Protein AF-A0A1V9U8S8-F1 (afdb_monomer_lite)

Sequence (94 aa):
MQSIFCSLFLRRDILICKLPNQDRWRKWTGPLEDHQILGVIADGGRGILRGCYWAEQTHHAVLDVDQGSKYHSTDELVKLQENFAAVGLTATPY

Secondary structure (DSSP, 8-state):
---HHHHT----SEEEEE-TT--S-EEEES---HHHHHHHHT-TT---EEEE---S--SS-----STT-GGGSHHHHHHHHHHHHHTT------

Radius of gyration: 15.47 Å; chains: 1; bounding box: 37×33×40 Å

Foldseek 3Di:
DQPPQVVQAPAFQKKWKDAPPRPDIDIDGHGDDSCNSVCQVVVVPRRMDMDHDDDPDGPDDDADLDVPGPNVDPVNVVVVQVVCVVVVHHDDDD

Structure (mmCIF, N/CA/C/O backbone):
data_AF-A0A1V9U8S8-F1
#
_entry.id   AF-A0A1V9U8S8-F1
#
loop_
_atom_site.group_PDB
_atom_site.id
_atom_site.type_symbol
_atom_site.label_atom_id
_atom_site.label_alt_id
_atom_site.label_comp_id
_atom_site.label_asym_id
_atom_site.label_entity_id
_atom_site.label_seq_id
_atom_site.pdbx_PDB_ins_code
_atom_site.Cartn_x
_atom_site.Cartn_y
_atom_site.Cartn_z
_atom_site.occupancy
_atom_site.B_iso_or_equiv
_atom_site.auth_seq_id
_atom_site.auth_comp_id
_atom_site.auth_asym_id
_atom_site.auth_atom_id
_atom_site.pdbx_PDB_model_num
ATOM 1 N N . MET A 1 1 ? 2.669 -20.705 -2.944 1.00 46.06 1 MET A N 1
ATOM 2 C CA . MET A 1 1 ? 1.670 -20.086 -2.050 1.00 46.06 1 MET A CA 1
ATOM 3 C C . MET A 1 1 ? 1.683 -18.603 -2.376 1.00 46.06 1 MET A C 1
ATOM 5 O O . MET A 1 1 ? 2.681 -17.953 -2.097 1.00 46.06 1 MET A O 1
ATOM 9 N N . GLN A 1 2 ? 0.698 -18.114 -3.130 1.00 53.97 2 GLN A N 1
ATOM 10 C CA . GLN A 1 2 ? 0.648 -16.705 -3.524 1.00 53.97 2 GLN A CA 1
ATOM 11 C C . GLN A 1 2 ? 0.441 -15.882 -2.246 1.00 53.97 2 GLN A C 1
ATOM 13 O O . GLN A 1 2 ? -0.460 -16.193 -1.471 1.00 53.97 2 GLN A O 1
ATOM 18 N N . SER A 1 3 ? 1.332 -14.926 -1.967 1.00 68.94 3 SER A N 1
ATOM 19 C CA . SER A 1 3 ? 1.239 -14.096 -0.760 1.00 68.94 3 SER A CA 1
ATOM 20 C C . SER A 1 3 ? -0.126 -13.404 -0.730 1.00 68.94 3 SER A C 1
ATOM 22 O O . SER A 1 3 ? -0.534 -12.853 -1.754 1.00 68.94 3 SER A O 1
ATOM 24 N N . ILE A 1 4 ? -0.820 -13.402 0.417 1.00 73.12 4 ILE A N 1
ATOM 25 C CA . ILE A 1 4 ? -2.084 -12.657 0.593 1.00 73.12 4 ILE A CA 1
ATOM 26 C C . ILE A 1 4 ? -1.896 -11.200 0.143 1.00 73.12 4 ILE A C 1
ATOM 28 O O . ILE A 1 4 ? -2.769 -10.642 -0.516 1.00 73.12 4 ILE A O 1
ATOM 32 N N . PHE A 1 5 ? -0.710 -10.631 0.371 1.00 75.25 5 PHE A N 1
ATOM 33 C CA . PHE A 1 5 ? -0.330 -9.310 -0.122 1.00 75.25 5 PHE A CA 1
ATOM 34 C C . PHE A 1 5 ? -0.504 -9.146 -1.640 1.00 75.25 5 PHE A C 1
ATOM 36 O O . PHE A 1 5 ? -1.087 -8.167 -2.093 1.00 75.25 5 PHE A O 1
ATOM 43 N N . CYS A 1 6 ? -0.070 -10.118 -2.450 1.00 78.75 6 CYS A N 1
ATOM 44 C CA . CYS A 1 6 ? -0.221 -10.052 -3.904 1.00 78.75 6 CYS A CA 1
ATOM 45 C C . CYS A 1 6 ? -1.700 -10.035 -4.332 1.00 78.75 6 CYS A C 1
ATOM 47 O O . CYS A 1 6 ? -2.029 -9.453 -5.367 1.00 78.75 6 CYS A O 1
ATOM 49 N N . SER A 1 7 ? -2.603 -10.633 -3.547 1.00 77.50 7 SER A N 1
ATOM 50 C CA . SER A 1 7 ? -4.040 -10.649 -3.860 1.00 77.50 7 SER A CA 1
ATOM 51 C C . SER A 1 7 ? -4.708 -9.270 -3.763 1.00 77.50 7 SER A C 1
ATOM 53 O O . SER A 1 7 ? -5.728 -9.052 -4.410 1.00 77.50 7 SER A O 1
ATOM 55 N N . LEU A 1 8 ? -4.085 -8.313 -3.062 1.00 74.81 8 LEU A N 1
ATOM 56 C CA . LEU A 1 8 ? -4.549 -6.920 -2.973 1.00 74.81 8 LEU A CA 1
ATOM 57 C C . LEU A 1 8 ? -4.435 -6.166 -4.314 1.00 74.81 8 LEU A C 1
ATOM 59 O O . LEU A 1 8 ? -5.056 -5.125 -4.520 1.00 74.81 8 LEU A O 1
ATOM 63 N N . PHE A 1 9 ? -3.644 -6.691 -5.252 1.00 77.62 9 PHE A N 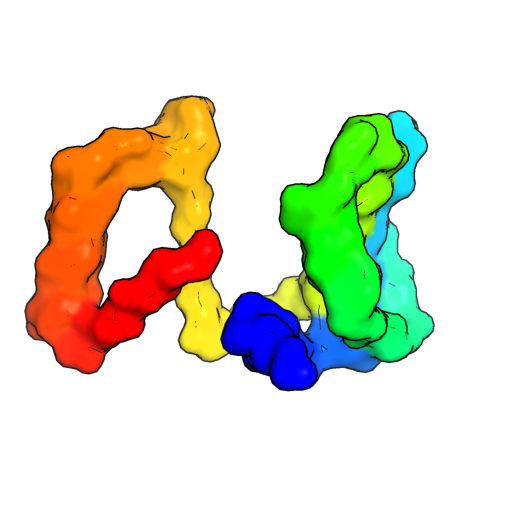1
ATOM 64 C CA . PHE A 1 9 ? -3.358 -6.072 -6.544 1.00 77.62 9 PHE A CA 1
ATOM 65 C C . PHE A 1 9 ? -4.207 -6.734 -7.636 1.00 77.62 9 PHE A C 1
ATOM 67 O O . PHE A 1 9 ? -3.703 -7.526 -8.431 1.00 77.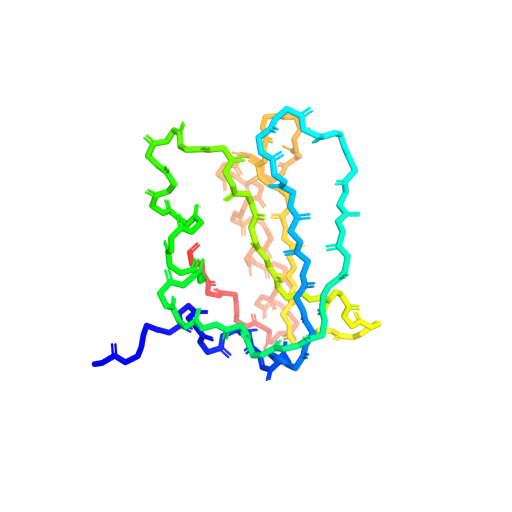62 9 PHE A O 1
ATOM 74 N N . LEU A 1 10 ? -5.511 -6.441 -7.663 1.00 75.31 10 LEU A N 1
ATOM 75 C CA . LEU A 1 10 ? -6.465 -7.065 -8.597 1.00 75.31 10 LEU A CA 1
ATOM 76 C C . LEU A 1 10 ? -6.266 -6.607 -10.048 1.00 75.31 10 LEU A C 1
ATOM 78 O O . LEU A 1 10 ? -6.362 -7.400 -10.985 1.00 75.31 10 LEU A O 1
ATOM 82 N N . ARG A 1 11 ? -5.968 -5.319 -10.243 1.00 79.06 11 ARG A N 1
ATOM 83 C CA . ARG A 1 11 ? -5.782 -4.725 -11.566 1.00 79.06 11 ARG A CA 1
ATOM 84 C C . ARG A 1 11 ? -4.302 -4.689 -11.939 1.00 79.06 11 ARG A C 1
ATOM 86 O O . ARG A 1 11 ? -3.574 -3.810 -11.491 1.00 79.06 11 ARG A O 1
ATOM 93 N N . ARG A 1 12 ? -3.865 -5.628 -12.778 1.00 83.62 12 ARG A N 1
ATOM 94 C CA . ARG A 1 12 ? -2.442 -5.823 -13.122 1.00 83.62 12 ARG A CA 1
ATOM 95 C C . ARG A 1 12 ? -2.098 -5.563 -14.581 1.00 83.62 12 ARG A C 1
ATOM 97 O O . ARG A 1 12 ? -0.962 -5.779 -14.964 1.00 83.62 12 ARG A O 1
ATOM 104 N N . ASP A 1 13 ? -3.054 -5.122 -15.387 1.00 85.81 13 ASP A N 1
ATOM 105 C CA . ASP A 1 13 ? -2.887 -4.799 -16.811 1.00 85.81 13 ASP A CA 1
ATOM 106 C C . ASP A 1 13 ? -2.111 -3.491 -17.048 1.00 85.81 13 ASP A C 1
ATOM 108 O O . ASP A 1 13 ? -1.603 -3.244 -18.145 1.00 85.81 13 ASP A O 1
ATOM 112 N N . ILE A 1 14 ? -2.027 -2.644 -16.019 1.00 84.94 14 ILE A N 1
ATOM 113 C CA . ILE A 1 14 ? -1.339 -1.357 -16.049 1.00 84.94 14 ILE A CA 1
ATOM 114 C C . ILE A 1 14 ? -0.552 -1.182 -14.754 1.00 84.94 14 ILE A C 1
ATOM 116 O O . ILE A 1 14 ? -1.101 -1.295 -13.654 1.00 84.94 14 ILE A O 1
ATOM 120 N N . LEU A 1 15 ? 0.719 -0.815 -14.888 1.00 86.00 15 LEU A N 1
ATOM 121 C CA . LEU A 1 15 ? 1.606 -0.578 -13.759 1.00 86.00 15 LEU A CA 1
ATOM 122 C C . LEU A 1 15 ? 2.189 0.834 -13.778 1.00 86.00 15 LEU A C 1
ATOM 124 O O . LEU A 1 15 ? 2.347 1.458 -14.832 1.00 86.00 15 LEU A O 1
ATOM 128 N N . ILE A 1 16 ? 2.515 1.334 -12.590 1.00 86.19 16 ILE A N 1
ATOM 129 C CA . ILE A 1 16 ? 3.315 2.542 -12.407 1.00 86.19 16 ILE A CA 1
ATOM 130 C C . ILE A 1 16 ? 4.711 2.176 -11.942 1.00 86.19 16 ILE A C 1
ATOM 132 O O . ILE A 1 16 ? 4.898 1.226 -11.183 1.00 86.19 16 ILE A O 1
ATOM 136 N N . CYS A 1 17 ? 5.695 2.947 -12.384 1.00 86.88 17 CYS A N 1
ATOM 137 C CA . CYS A 1 17 ? 7.067 2.788 -11.942 1.00 86.88 17 CYS A CA 1
ATOM 138 C C . CYS A 1 17 ? 7.752 4.137 -11.749 1.00 86.88 17 CYS A C 1
ATOM 140 O O . CYS A 1 17 ? 7.556 5.066 -12.538 1.00 86.88 17 CYS A O 1
ATOM 142 N N . LYS A 1 18 ? 8.582 4.217 -10.712 1.00 86.75 18 LYS A N 1
ATOM 143 C CA . LYS A 1 18 ? 9.557 5.282 -10.496 1.00 86.75 18 LYS A CA 1
ATOM 144 C C . LYS A 1 18 ? 10.938 4.634 -10.495 1.00 86.75 18 LYS A C 1
ATOM 146 O O . LYS A 1 18 ? 11.228 3.779 -9.661 1.00 86.75 18 LYS A O 1
ATOM 151 N N . LEU A 1 19 ? 11.746 4.985 -11.492 1.00 84.94 19 LEU A N 1
ATOM 152 C CA . LEU A 1 19 ? 13.121 4.505 -11.614 1.00 84.94 19 LEU A CA 1
ATOM 153 C C . LEU A 1 19 ? 14.051 5.287 -10.673 1.00 84.94 19 LEU A C 1
ATOM 155 O O . LEU A 1 19 ? 13.698 6.402 -10.270 1.00 84.94 19 LEU A O 1
ATOM 159 N N . PRO A 1 20 ? 15.253 4.759 -10.377 1.00 84.88 20 PRO A N 1
ATOM 160 C CA . PRO A 1 20 ? 16.216 5.446 -9.533 1.00 84.88 20 PRO A CA 1
ATOM 161 C C . PRO A 1 20 ? 16.533 6.823 -10.113 1.00 84.88 20 PRO A C 1
ATOM 163 O O . PRO A 1 20 ? 16.691 6.972 -11.328 1.00 84.88 20 PRO A O 1
ATOM 166 N N . ASN A 1 21 ? 16.617 7.829 -9.243 1.00 84.06 21 ASN A N 1
ATOM 167 C CA . ASN A 1 21 ? 16.920 9.219 -9.603 1.00 84.06 21 ASN A CA 1
ATOM 168 C C . ASN A 1 21 ? 15.907 9.883 -10.556 1.00 84.06 21 ASN A C 1
ATOM 170 O O . ASN A 1 21 ? 16.231 10.879 -11.200 1.00 84.06 21 ASN A O 1
ATOM 174 N N . GLN A 1 22 ? 14.687 9.351 -10.678 1.00 83.56 22 GLN A N 1
ATOM 175 C CA . GLN A 1 22 ? 13.599 10.038 -11.375 1.00 83.56 22 GLN A CA 1
ATOM 176 C C . GLN A 1 22 ? 12.583 10.560 -10.375 1.00 83.56 22 GLN A C 1
ATOM 178 O O . GLN A 1 22 ? 12.129 9.807 -9.526 1.00 83.56 22 GLN A O 1
ATOM 183 N N . ASP A 1 23 ? 12.146 11.809 -10.528 1.00 82.19 23 ASP A N 1
ATOM 184 C CA . ASP A 1 23 ? 11.126 12.391 -9.645 1.00 82.19 23 ASP A CA 1
ATOM 185 C C . ASP A 1 23 ? 9.701 11.983 -10.023 1.00 82.19 23 ASP A C 1
ATOM 187 O O . ASP A 1 23 ? 8.807 11.952 -9.176 1.00 82.19 23 ASP A O 1
ATOM 191 N N . ARG A 1 24 ? 9.482 11.640 -11.296 1.00 85.50 24 ARG A N 1
ATOM 192 C CA . ARG A 1 24 ? 8.152 11.376 -11.850 1.00 85.50 24 ARG A CA 1
ATOM 193 C C . ARG A 1 24 ? 7.850 9.886 -11.936 1.00 85.50 24 ARG A C 1
ATOM 195 O O . ARG A 1 24 ? 8.667 9.099 -12.407 1.00 85.50 24 ARG A O 1
ATOM 202 N N . TRP A 1 25 ? 6.619 9.537 -11.580 1.00 85.94 25 TRP A N 1
ATOM 203 C CA . TRP A 1 25 ? 6.032 8.237 -11.879 1.00 85.94 25 TRP A CA 1
ATOM 204 C C . TRP A 1 25 ? 5.715 8.120 -13.370 1.00 85.94 25 TRP A C 1
ATOM 206 O O . TRP A 1 25 ? 5.230 9.066 -13.995 1.00 85.94 25 TRP A O 1
ATOM 216 N N . ARG A 1 26 ? 5.963 6.942 -13.939 1.00 88.75 26 ARG A N 1
ATOM 217 C CA . ARG A 1 26 ? 5.608 6.597 -15.318 1.00 88.75 26 ARG A CA 1
ATOM 218 C C . ARG A 1 26 ? 4.566 5.495 -15.327 1.00 88.75 26 ARG A C 1
ATOM 220 O O . ARG A 1 26 ? 4.637 4.579 -14.517 1.00 88.75 26 ARG A O 1
ATOM 227 N N . LYS A 1 27 ? 3.632 5.581 -16.272 1.00 88.69 27 LYS A N 1
ATOM 228 C CA . LYS A 1 27 ? 2.628 4.552 -16.553 1.00 88.69 27 LYS A CA 1
ATOM 229 C C . LYS A 1 27 ? 3.146 3.627 -17.652 1.00 88.69 27 LYS A C 1
ATOM 231 O O . LYS A 1 27 ? 3.598 4.109 -18.691 1.00 88.69 27 LYS A O 1
ATOM 236 N N . TRP A 1 28 ? 3.012 2.324 -17.450 1.00 87.06 28 TRP A N 1
ATOM 237 C CA . TRP A 1 28 ? 3.264 1.301 -18.458 1.00 87.06 28 TRP A CA 1
ATOM 238 C C . TRP A 1 28 ? 2.065 0.365 -18.580 1.00 87.06 28 TRP A C 1
ATOM 240 O O . TRP A 1 28 ? 1.379 0.084 -17.601 1.00 87.06 28 TRP A O 1
ATOM 250 N N . THR A 1 29 ? 1.809 -0.090 -19.805 1.00 86.56 29 THR A N 1
ATOM 251 C CA . THR A 1 29 ? 0.781 -1.098 -20.093 1.00 86.56 29 THR A CA 1
ATOM 252 C C . THR A 1 29 ? 1.475 -2.448 -20.198 1.00 86.56 29 THR A C 1
ATOM 254 O O . THR A 1 29 ? 2.450 -2.568 -20.941 1.00 86.56 29 THR A O 1
ATOM 257 N N . GLY A 1 30 ? 1.010 -3.432 -19.437 1.00 84.38 30 GLY A N 1
ATOM 258 C CA . GLY A 1 30 ? 1.637 -4.747 -19.319 1.00 84.38 30 GLY A CA 1
ATOM 259 C C . GLY A 1 30 ? 1.392 -5.375 -17.943 1.00 84.38 30 GLY A C 1
ATOM 260 O O . GLY A 1 30 ? 1.067 -4.649 -17.001 1.00 84.38 30 GLY A O 1
ATOM 261 N N . PRO A 1 31 ? 1.533 -6.708 -17.821 1.00 85.44 31 PRO A N 1
ATOM 262 C CA . PRO A 1 31 ? 1.250 -7.422 -16.582 1.00 85.44 31 PRO A CA 1
ATOM 263 C C . PRO A 1 31 ? 2.220 -7.021 -15.461 1.00 85.44 31 PRO A C 1
ATOM 265 O O . PRO A 1 31 ? 3.435 -7.080 -15.639 1.00 85.44 31 PRO A O 1
ATOM 268 N N . LEU A 1 32 ? 1.689 -6.656 -14.292 1.00 84.88 32 LEU A N 1
ATOM 269 C CA . LEU A 1 32 ? 2.463 -6.536 -13.055 1.00 84.88 32 LEU A CA 1
ATOM 270 C C . LEU A 1 32 ? 2.616 -7.919 -12.403 1.00 84.88 32 LEU A C 1
ATOM 272 O O . LEU A 1 32 ? 1.636 -8.524 -11.955 1.00 84.88 32 LEU A O 1
ATOM 276 N N . GLU A 1 33 ? 3.845 -8.423 -12.344 1.00 86.88 33 GLU A N 1
ATOM 277 C CA . GLU A 1 33 ? 4.127 -9.766 -11.829 1.00 86.88 33 GLU A CA 1
ATOM 278 C C . GLU A 1 33 ? 4.298 -9.797 -10.302 1.00 86.88 33 GLU A C 1
ATOM 280 O O . GLU A 1 33 ? 4.778 -8.841 -9.692 1.00 86.88 33 GLU A O 1
ATOM 285 N N . ASP A 1 34 ? 3.980 -10.934 -9.670 1.00 85.06 34 ASP A N 1
ATOM 286 C CA . ASP A 1 34 ? 4.104 -11.107 -8.211 1.00 85.06 34 ASP A CA 1
ATOM 287 C C . ASP A 1 34 ? 5.519 -10.803 -7.706 1.00 85.06 34 ASP A C 1
ATOM 289 O O . ASP A 1 34 ? 5.686 -10.136 -6.689 1.00 85.06 34 ASP A O 1
ATOM 293 N N . HIS A 1 35 ? 6.553 -11.239 -8.430 1.00 82.56 35 HIS A N 1
ATOM 294 C CA . HIS A 1 35 ? 7.939 -10.987 -8.039 1.00 82.56 35 HIS A CA 1
ATOM 295 C C . HIS A 1 35 ? 8.289 -9.485 -8.065 1.00 82.56 35 HIS A C 1
ATOM 297 O O . HIS A 1 35 ? 9.145 -9.037 -7.304 1.00 82.56 35 HIS A O 1
ATOM 303 N N . GLN A 1 36 ? 7.618 -8.696 -8.912 1.00 81.44 36 GLN A N 1
ATOM 304 C CA . GLN A 1 36 ? 7.790 -7.244 -8.990 1.00 81.44 36 GLN A CA 1
ATOM 305 C C . GLN A 1 36 ? 7.068 -6.536 -7.844 1.00 81.44 36 GLN A C 1
ATOM 307 O O . GLN A 1 36 ? 7.606 -5.567 -7.317 1.00 81.44 36 GLN A O 1
ATOM 312 N N . ILE A 1 37 ? 5.893 -7.032 -7.440 1.00 80.06 37 ILE A N 1
ATOM 313 C CA . ILE A 1 37 ? 5.144 -6.558 -6.264 1.00 80.06 37 ILE A CA 1
ATOM 314 C C . ILE A 1 37 ? 5.950 -6.828 -4.989 1.00 80.06 37 ILE A C 1
ATOM 316 O O . ILE A 1 37 ? 6.202 -5.923 -4.197 1.00 80.06 37 ILE A O 1
ATOM 320 N N . LEU A 1 38 ? 6.419 -8.065 -4.818 1.00 77.69 38 LEU A N 1
ATOM 321 C CA . LEU A 1 38 ? 7.209 -8.469 -3.653 1.00 77.69 38 LEU A CA 1
ATOM 322 C C . LEU A 1 38 ? 8.581 -7.782 -3.620 1.00 77.69 38 LEU A C 1
ATOM 324 O O . LEU A 1 38 ? 9.093 -7.470 -2.548 1.00 77.69 38 LEU A O 1
ATOM 328 N N . GLY A 1 39 ? 9.158 -7.498 -4.790 1.00 73.06 39 GLY A N 1
ATOM 329 C CA . GLY A 1 39 ? 10.419 -6.772 -4.916 1.00 73.06 39 GLY A CA 1
ATOM 330 C C . GLY A 1 39 ? 10.379 -5.344 -4.368 1.00 73.06 39 GLY A C 1
ATOM 331 O O . GLY A 1 39 ? 11.428 -4.840 -3.994 1.00 73.06 39 GLY A O 1
ATOM 332 N N . VAL A 1 40 ? 9.204 -4.711 -4.275 1.00 67.44 40 VAL A N 1
ATOM 333 C CA . VAL A 1 40 ? 9.046 -3.368 -3.679 1.00 67.44 40 VAL A CA 1
ATOM 334 C C . VAL A 1 40 ? 9.137 -3.424 -2.157 1.00 67.44 40 VAL A C 1
ATOM 336 O O . VAL A 1 40 ? 9.762 -2.561 -1.551 1.00 67.44 40 VAL A O 1
ATOM 339 N N . ILE A 1 41 ? 8.582 -4.470 -1.540 1.00 64.69 41 ILE A N 1
ATOM 340 C CA . ILE A 1 41 ? 8.724 -4.713 -0.095 1.00 64.69 41 ILE A CA 1
ATOM 341 C C . ILE A 1 41 ? 10.183 -5.055 0.242 1.00 64.69 41 ILE A C 1
ATOM 343 O O . ILE A 1 41 ? 10.705 -4.670 1.284 1.00 64.69 41 ILE A O 1
ATOM 347 N N . ALA A 1 42 ? 10.853 -5.772 -0.661 1.00 57.78 42 ALA A N 1
ATOM 348 C CA . ALA A 1 42 ? 12.216 -6.252 -0.488 1.00 57.78 42 ALA A CA 1
ATOM 349 C C . ALA A 1 42 ? 13.284 -5.358 -1.150 1.00 57.78 42 ALA A C 1
ATOM 351 O O . ALA A 1 42 ? 14.390 -5.854 -1.375 1.00 57.78 42 ALA A O 1
ATOM 352 N N . ASP A 1 43 ? 12.983 -4.091 -1.494 1.00 59.28 43 ASP A N 1
ATOM 353 C CA . ASP A 1 43 ? 13.768 -3.270 -2.448 1.00 59.28 43 ASP A CA 1
ATOM 354 C C . ASP A 1 43 ? 15.274 -3.200 -2.144 1.00 59.28 43 ASP A C 1
ATOM 356 O O . ASP A 1 43 ? 16.071 -2.994 -3.058 1.00 59.28 43 ASP A O 1
ATOM 360 N N . GLY A 1 44 ? 15.711 -3.439 -0.903 1.00 56.53 44 GLY A N 1
ATOM 361 C CA . GLY A 1 44 ? 17.125 -3.687 -0.593 1.00 56.53 44 GLY A CA 1
ATOM 362 C C . GLY A 1 44 ? 18.072 -2.567 -1.048 1.00 56.53 44 GLY A C 1
ATOM 363 O O . GLY A 1 44 ? 19.265 -2.813 -1.202 1.00 56.53 44 GLY A O 1
ATOM 364 N N . GLY A 1 45 ? 17.544 -1.363 -1.309 1.00 61.22 45 GLY A N 1
ATOM 365 C CA . GLY A 1 45 ? 18.285 -0.196 -1.785 1.00 61.22 45 GLY A CA 1
ATOM 366 C C . GLY A 1 45 ? 18.421 -0.040 -3.306 1.00 61.22 45 GLY A C 1
ATOM 367 O O . GLY A 1 45 ? 19.249 0.760 -3.738 1.00 61.22 45 GLY A O 1
ATOM 368 N N . ARG A 1 46 ? 17.659 -0.761 -4.145 1.00 70.06 46 ARG A N 1
ATOM 369 C CA . ARG A 1 46 ? 17.739 -0.587 -5.613 1.00 70.06 46 ARG A CA 1
ATOM 370 C C . ARG A 1 46 ? 17.030 0.668 -6.117 1.00 70.06 46 ARG A C 1
ATOM 372 O O . ARG A 1 46 ? 17.333 1.103 -7.229 1.00 70.06 46 ARG A O 1
ATOM 379 N N . GLY A 1 47 ? 16.124 1.255 -5.332 1.00 72.88 47 GLY A N 1
ATOM 380 C CA . GLY A 1 47 ? 15.465 2.521 -5.653 1.00 72.88 47 GLY A CA 1
ATOM 381 C C . GLY A 1 47 ? 14.470 2.410 -6.807 1.00 72.88 47 GLY A C 1
ATOM 382 O O . GLY A 1 47 ? 14.176 3.414 -7.460 1.00 72.88 47 GLY A O 1
ATOM 383 N N . ILE A 1 48 ? 13.981 1.197 -7.096 1.00 79.06 48 ILE A N 1
ATOM 384 C CA . ILE A 1 48 ? 12.964 0.979 -8.126 1.00 79.06 48 ILE A CA 1
ATOM 385 C C . ILE A 1 48 ? 11.620 0.772 -7.443 1.00 79.06 48 ILE A C 1
ATOM 387 O O . ILE A 1 48 ? 11.335 -0.303 -6.919 1.00 79.06 48 ILE A O 1
ATOM 391 N N . LEU A 1 49 ? 10.747 1.770 -7.539 1.00 78.81 49 LEU A N 1
ATOM 392 C CA . LEU A 1 49 ? 9.383 1.650 -7.039 1.00 78.81 49 LEU A CA 1
ATOM 393 C C . LEU A 1 49 ? 8.471 1.175 -8.167 1.00 78.81 49 LEU A C 1
ATOM 395 O O . LEU A 1 49 ? 8.526 1.694 -9.287 1.00 78.81 49 LEU A O 1
ATOM 399 N N . ARG A 1 50 ? 7.624 0.187 -7.880 1.00 80.19 50 ARG A N 1
ATOM 400 C CA . ARG A 1 50 ? 6.591 -0.326 -8.788 1.00 80.19 50 ARG A CA 1
ATOM 401 C C . ARG A 1 50 ? 5.268 -0.440 -8.041 1.00 80.19 50 ARG A C 1
ATOM 403 O O . ARG A 1 50 ? 5.250 -0.606 -6.830 1.00 80.19 50 ARG A O 1
ATOM 410 N N . GLY A 1 51 ? 4.160 -0.361 -8.760 1.00 76.50 51 GLY A N 1
ATOM 411 C CA . GLY A 1 51 ? 2.841 -0.553 -8.169 1.00 76.50 51 GLY A CA 1
ATOM 412 C C . GLY A 1 51 ? 1.761 -0.687 -9.226 1.00 76.50 51 GLY A C 1
ATOM 413 O O . GLY A 1 51 ? 2.005 -0.465 -10.416 1.00 76.50 51 GLY A O 1
ATOM 414 N N . CYS A 1 52 ? 0.556 -1.037 -8.789 1.00 78.25 52 CYS A N 1
ATOM 415 C CA . CYS A 1 52 ? -0.616 -0.943 -9.647 1.00 78.25 52 CYS A CA 1
ATOM 416 C C . CYS A 1 52 ? -0.888 0.514 -10.014 1.00 78.25 52 CYS A C 1
ATOM 418 O O . CYS A 1 52 ? -0.689 1.428 -9.212 1.00 78.25 52 CYS A O 1
ATOM 420 N N . TYR A 1 53 ? -1.368 0.732 -11.235 1.00 76.94 53 TYR A N 1
ATOM 421 C CA . TYR A 1 53 ? -1.927 2.025 -11.594 1.00 76.94 53 TYR A CA 1
ATOM 422 C C . TYR A 1 53 ? -3.195 2.281 -10.777 1.00 76.94 53 TYR A C 1
ATOM 424 O O . TYR A 1 53 ? -4.057 1.406 -10.684 1.00 76.94 53 TYR A O 1
ATOM 432 N N . TRP A 1 54 ? -3.296 3.478 -10.194 1.00 66.81 54 TRP A N 1
ATOM 433 C CA . TRP A 1 54 ? -4.452 3.889 -9.406 1.00 66.81 54 TRP A CA 1
ATOM 434 C C . TRP A 1 54 ? -5.715 3.779 -10.259 1.00 66.81 54 TRP A C 1
ATOM 436 O O . TRP A 1 54 ? -5.869 4.468 -11.269 1.00 66.81 54 TRP A O 1
ATOM 446 N N . ALA A 1 55 ? -6.605 2.875 -9.866 1.00 61.66 55 ALA A N 1
ATOM 447 C CA . ALA A 1 55 ? -7.985 2.926 -10.303 1.00 61.66 55 ALA A CA 1
ATOM 448 C C . ALA A 1 55 ? -8.706 4.011 -9.492 1.00 61.66 55 ALA A C 1
ATOM 450 O O . ALA A 1 55 ? -8.321 4.308 -8.363 1.00 61.66 55 ALA A O 1
ATOM 451 N N . GLU A 1 56 ? -9.769 4.585 -10.053 1.00 62.94 56 GLU A N 1
ATOM 452 C CA . GLU A 1 56 ? -10.619 5.553 -9.340 1.00 62.94 56 GLU A CA 1
ATOM 453 C C . GLU A 1 56 ? -11.276 4.941 -8.090 1.00 62.94 56 GLU A C 1
ATOM 455 O O . GLU A 1 56 ? -11.740 5.661 -7.211 1.00 62.94 56 GLU A O 1
ATOM 460 N N . GLN A 1 57 ? -11.301 3.608 -8.002 1.00 58.69 57 GLN A N 1
ATOM 461 C CA . GLN A 1 57 ? -11.865 2.840 -6.902 1.00 58.69 57 GLN A CA 1
ATOM 462 C C . GLN A 1 57 ? -10.907 1.713 -6.506 1.00 58.69 57 GLN A C 1
ATOM 464 O O . GLN A 1 57 ? -10.303 1.059 -7.356 1.00 58.69 57 GLN A O 1
ATOM 469 N N . THR A 1 58 ? -10.792 1.470 -5.204 1.00 62.03 58 THR A N 1
ATOM 470 C CA . THR A 1 58 ? -10.037 0.356 -4.622 1.00 62.03 58 THR A CA 1
ATOM 471 C C . THR A 1 58 ? -10.925 -0.358 -3.609 1.00 62.03 58 THR A C 1
ATOM 473 O O . THR A 1 58 ? -11.699 0.279 -2.898 1.00 62.03 58 THR A O 1
ATOM 476 N N . HIS A 1 59 ? -10.811 -1.684 -3.533 1.00 63.88 59 HIS A N 1
ATOM 477 C CA . HIS A 1 59 ? -11.469 -2.484 -2.493 1.00 63.88 59 HIS A CA 1
ATOM 478 C C . HIS A 1 59 ? -10.776 -2.359 -1.125 1.00 63.88 59 HIS A C 1
ATOM 480 O O . HIS A 1 59 ? -11.263 -2.899 -0.135 1.00 63.88 59 HIS A O 1
ATOM 486 N N . HIS A 1 60 ? -9.642 -1.657 -1.069 1.00 67.50 60 HIS A N 1
ATOM 487 C CA . HIS A 1 60 ? -8.799 -1.511 0.112 1.00 67.50 60 HIS A CA 1
ATOM 488 C C . HIS A 1 60 ? -8.605 -0.036 0.462 1.00 67.50 60 HIS A C 1
ATOM 490 O O . HIS A 1 60 ? -8.350 0.782 -0.421 1.00 67.50 60 HIS A O 1
ATOM 496 N N . ALA A 1 61 ? -8.661 0.290 1.753 1.00 66.44 61 ALA A N 1
ATOM 497 C CA . ALA A 1 61 ? -8.215 1.584 2.255 1.00 66.44 61 ALA A CA 1
ATOM 498 C C . ALA A 1 61 ? -6.686 1.574 2.418 1.00 66.44 61 ALA A C 1
ATOM 500 O O . ALA A 1 61 ? -6.131 0.626 2.971 1.00 66.44 61 ALA A O 1
ATOM 501 N N . VAL A 1 62 ? -6.016 2.628 1.949 1.00 69.69 62 VAL A N 1
ATOM 502 C CA . VAL A 1 62 ? -4.575 2.840 2.150 1.00 69.69 62 VAL A CA 1
ATOM 503 C C . VAL A 1 62 ? -4.398 3.955 3.171 1.00 69.69 62 VAL A C 1
ATOM 505 O O . VAL A 1 62 ? -5.011 5.015 3.043 1.00 69.69 62 VAL A O 1
ATOM 508 N N . LEU A 1 63 ? -3.580 3.703 4.188 1.00 70.31 63 LEU A N 1
ATOM 509 C CA . LEU A 1 63 ? -3.314 4.631 5.280 1.00 70.31 63 LEU A CA 1
ATOM 510 C C . LEU A 1 63 ? -1.831 4.977 5.277 1.00 70.31 63 LEU A C 1
ATOM 512 O O . LEU A 1 63 ? -0.987 4.087 5.257 1.00 70.31 63 LEU A O 1
ATOM 516 N N . ASP A 1 64 ? -1.536 6.270 5.304 1.00 71.19 64 ASP A N 1
ATOM 517 C CA . ASP A 1 64 ? -0.180 6.763 5.503 1.00 71.19 64 ASP A CA 1
ATOM 518 C C . ASP A 1 64 ? 0.195 6.621 6.986 1.00 71.19 64 ASP A C 1
ATOM 520 O O . ASP A 1 64 ? -0.535 7.103 7.858 1.00 71.19 64 ASP A O 1
ATOM 524 N N . VAL A 1 65 ? 1.309 5.947 7.270 1.00 75.06 65 VAL A N 1
ATOM 525 C CA . VAL A 1 65 ? 1.861 5.736 8.620 1.00 75.06 65 VAL A CA 1
ATOM 526 C C . VAL A 1 65 ? 3.286 6.284 8.748 1.00 75.06 65 VAL A C 1
ATOM 528 O O . VAL A 1 65 ? 3.984 5.963 9.712 1.00 75.06 65 VAL A O 1
ATOM 531 N N . ASP A 1 66 ? 3.728 7.115 7.803 1.00 76.38 66 ASP A N 1
ATOM 532 C CA . ASP A 1 66 ? 5.060 7.717 7.821 1.00 76.38 66 ASP A CA 1
ATOM 533 C C . ASP A 1 66 ? 5.221 8.732 8.968 1.00 76.38 66 ASP A C 1
ATOM 535 O O . ASP A 1 66 ? 4.251 9.205 9.573 1.00 76.38 66 ASP A O 1
ATOM 539 N N . GLN A 1 67 ? 6.473 9.090 9.285 1.00 66.44 67 GLN A N 1
ATOM 540 C CA . GLN A 1 67 ? 6.773 10.128 10.276 1.00 66.44 67 GLN A CA 1
ATOM 541 C C . GLN A 1 67 ? 6.085 11.447 9.896 1.00 66.44 67 GLN A C 1
ATOM 543 O O . GLN A 1 67 ? 6.399 12.059 8.878 1.00 66.44 67 GLN A O 1
ATOM 548 N N . GLY A 1 68 ? 5.155 11.890 10.746 1.00 75.75 68 GLY A N 1
ATOM 549 C CA . GLY A 1 68 ? 4.313 13.068 10.513 1.00 75.75 68 GLY A CA 1
ATOM 550 C C . GLY A 1 68 ? 2.843 12.734 10.246 1.00 75.75 68 GLY A C 1
ATOM 551 O O . GLY A 1 68 ? 1.990 13.608 10.405 1.00 75.75 68 GLY A O 1
ATOM 552 N N . SER A 1 69 ? 2.516 11.477 9.931 1.00 79.06 69 SER A N 1
ATOM 553 C CA . SER A 1 69 ? 1.132 11.009 9.919 1.00 79.06 69 SER A CA 1
ATOM 554 C C . SER A 1 69 ? 0.593 10.875 11.343 1.00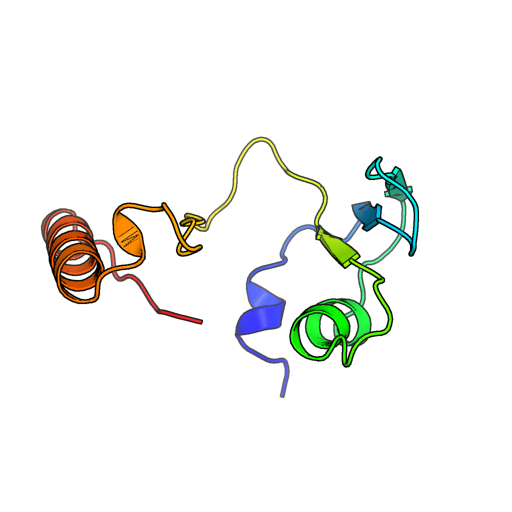 79.06 69 SER A C 1
ATOM 556 O O . SER A 1 69 ? 1.263 10.359 12.240 1.00 79.06 69 SER A O 1
ATOM 558 N N . LYS A 1 70 ? -0.672 11.260 11.554 1.00 77.06 70 LYS A N 1
ATOM 559 C CA . LYS A 1 70 ? -1.365 11.009 12.828 1.00 77.06 70 LYS A CA 1
ATOM 560 C C . LYS A 1 70 ? -1.481 9.511 13.134 1.00 77.06 70 LYS A C 1
ATOM 562 O O . LYS A 1 70 ? -1.520 9.139 14.295 1.00 77.06 70 LYS A O 1
ATOM 567 N N . TYR A 1 71 ? -1.470 8.655 12.110 1.00 76.50 71 TYR A N 1
ATOM 568 C CA . TYR A 1 71 ? -1.547 7.199 12.260 1.00 76.50 71 TYR A CA 1
ATOM 569 C C . TYR A 1 71 ? -0.181 6.533 12.484 1.00 76.50 71 TYR A C 1
ATOM 571 O O . TYR A 1 71 ? -0.106 5.313 12.546 1.00 76.50 71 TYR A O 1
ATOM 579 N N . HIS A 1 72 ? 0.898 7.310 12.631 1.00 79.06 72 HIS A N 1
ATOM 580 C CA . HIS A 1 72 ? 2.210 6.780 13.013 1.00 79.06 72 HIS A CA 1
ATOM 581 C C . HIS A 1 72 ? 2.236 6.267 14.469 1.00 79.06 72 HIS A C 1
ATOM 583 O O . HIS A 1 72 ? 3.079 5.452 14.833 1.00 79.06 72 HIS A O 1
ATOM 589 N N . SER A 1 73 ? 1.317 6.747 15.318 1.00 83.19 73 SER A N 1
ATOM 590 C CA . SER A 1 73 ? 1.204 6.335 16.720 1.00 83.19 73 SER A CA 1
ATOM 591 C C . SER A 1 73 ? 0.383 5.055 16.876 1.00 83.19 73 SER A C 1
ATOM 593 O O . SER A 1 73 ? -0.711 4.943 16.320 1.00 83.19 73 SER A O 1
ATOM 595 N N . THR A 1 74 ? 0.855 4.143 17.729 1.00 82.88 74 THR A N 1
ATOM 596 C CA . THR A 1 74 ? 0.112 2.945 18.145 1.00 82.88 74 THR A CA 1
ATOM 597 C C . THR A 1 74 ? -1.285 3.286 18.664 1.00 82.88 74 THR A C 1
ATOM 599 O O . THR A 1 74 ? -2.248 2.619 18.294 1.00 82.88 74 THR A O 1
ATOM 602 N N . ASP A 1 75 ? -1.424 4.352 19.455 1.00 86.12 75 ASP A N 1
ATOM 603 C CA . ASP A 1 75 ? -2.717 4.754 20.027 1.00 86.12 75 ASP A CA 1
ATOM 604 C C . ASP A 1 75 ? -3.718 5.163 18.939 1.00 86.12 75 ASP A C 1
ATOM 606 O O . ASP A 1 75 ? -4.907 4.853 19.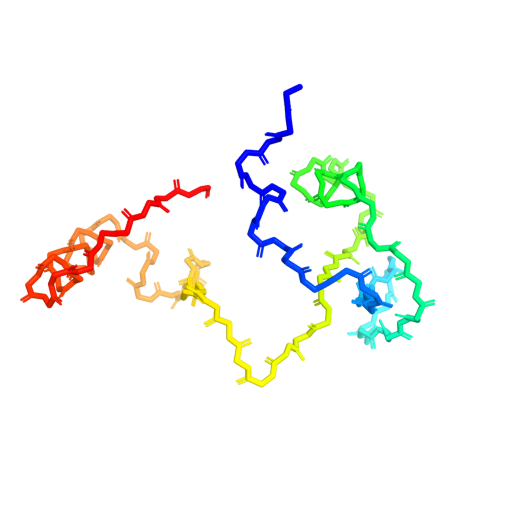012 1.00 86.12 75 ASP A O 1
ATOM 610 N N . GLU A 1 76 ? -3.243 5.847 17.899 1.00 85.62 76 GLU A N 1
ATOM 611 C CA . GLU A 1 76 ? -4.085 6.284 16.783 1.00 85.62 76 GLU A CA 1
ATOM 612 C C . GLU A 1 76 ? -4.434 5.122 15.845 1.00 85.62 76 GLU A C 1
ATOM 614 O O . GLU A 1 76 ? -5.536 5.092 15.291 1.00 85.62 76 GLU A O 1
ATOM 619 N N . LEU A 1 77 ? -3.552 4.126 15.715 1.00 82.25 77 LEU A N 1
ATOM 620 C CA . LEU A 1 77 ? -3.862 2.878 15.014 1.00 82.25 77 LEU A CA 1
ATOM 621 C C . LEU A 1 77 ? -4.944 2.071 15.741 1.00 82.25 77 LEU A C 1
ATOM 623 O O . LEU A 1 77 ? -5.860 1.573 15.086 1.00 82.25 77 LEU A O 1
ATOM 627 N N . VAL A 1 78 ? -4.889 1.987 17.074 1.00 86.12 78 VAL A N 1
ATOM 628 C CA . VAL A 1 78 ? -5.924 1.313 17.879 1.00 86.12 78 VAL A CA 1
ATOM 629 C C . VAL A 1 78 ? -7.278 1.998 17.696 1.00 86.12 78 VAL A C 1
ATOM 631 O O . VAL A 1 78 ? -8.249 1.339 17.325 1.00 86.12 78 VAL A O 1
ATOM 634 N N . LYS A 1 79 ? -7.341 3.329 17.835 1.00 87.75 79 LYS A N 1
ATOM 635 C CA . LYS A 1 79 ? -8.584 4.091 17.599 1.00 87.75 79 LYS A CA 1
ATOM 636 C C . LYS A 1 79 ? -9.139 3.868 16.196 1.00 87.75 79 LYS A C 1
ATOM 638 O O . LYS A 1 79 ? -10.349 3.798 15.992 1.00 87.75 79 LYS A O 1
ATOM 643 N N . LEU A 1 80 ? -8.264 3.781 15.198 1.00 83.88 80 LEU A N 1
ATOM 644 C CA . LEU A 1 80 ? -8.680 3.534 13.825 1.00 83.88 80 LEU A CA 1
ATOM 645 C C . LEU A 1 80 ? -9.281 2.132 13.650 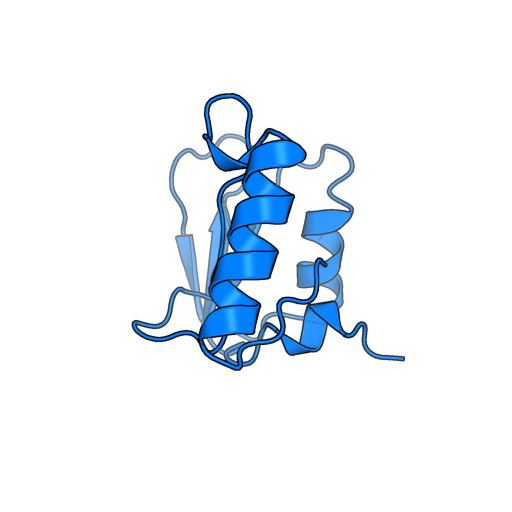1.00 83.88 80 LEU A C 1
ATOM 647 O O . LEU A 1 80 ? -10.312 1.996 12.991 1.00 83.88 80 LEU A O 1
ATOM 651 N N . GLN A 1 81 ? -8.680 1.111 14.263 1.00 84.38 81 GLN A N 1
ATOM 652 C CA . GLN A 1 81 ? -9.230 -0.247 14.274 1.00 84.38 81 GLN A CA 1
ATOM 653 C C . GLN A 1 81 ? -10.604 -0.297 14.955 1.00 84.38 81 GLN A C 1
ATOM 655 O O . GLN A 1 81 ? -11.524 -0.910 14.414 1.00 84.38 81 GLN A O 1
ATOM 660 N N . GLU A 1 82 ? -10.770 0.391 16.086 1.00 88.12 82 GLU A N 1
ATOM 661 C CA . GLU A 1 82 ? -12.057 0.508 16.785 1.00 88.12 82 GLU A CA 1
ATOM 662 C C . GLU A 1 82 ? -13.122 1.185 15.911 1.00 88.12 82 GLU A C 1
ATOM 664 O O . GLU A 1 82 ? -14.243 0.686 15.801 1.00 88.12 82 GLU A O 1
ATOM 669 N N . ASN A 1 83 ? -12.765 2.274 15.223 1.00 87.88 83 ASN A N 1
ATOM 670 C CA . ASN A 1 83 ? -13.671 2.973 14.309 1.00 87.88 83 ASN A CA 1
ATOM 671 C C . ASN A 1 83 ? -14.118 2.086 13.140 1.00 87.88 83 ASN A C 1
ATOM 673 O O . ASN A 1 83 ? -15.288 2.124 12.759 1.00 87.88 83 ASN A O 1
ATOM 677 N N . PHE A 1 84 ? -13.216 1.274 12.578 1.00 85.62 84 PHE A N 1
ATOM 678 C CA . PHE A 1 84 ? -13.586 0.309 11.542 1.00 85.62 84 PHE A CA 1
ATOM 679 C C . PHE A 1 84 ? -14.509 -0.783 12.088 1.00 85.62 84 PHE A C 1
ATOM 681 O O . PHE A 1 84 ? -15.544 -1.065 11.480 1.00 85.62 84 PHE A O 1
ATOM 688 N N . ALA A 1 85 ? -14.196 -1.338 13.260 1.00 86.44 85 ALA A N 1
ATOM 689 C CA . ALA A 1 85 ? -15.030 -2.353 13.894 1.00 86.44 85 ALA A CA 1
ATOM 690 C C . ALA A 1 85 ? -16.447 -1.831 14.193 1.00 86.44 85 ALA A C 1
ATOM 692 O O . ALA A 1 85 ? -17.424 -2.545 13.964 1.00 86.44 85 ALA A O 1
ATOM 693 N N . ALA A 1 86 ? -16.575 -0.569 14.620 1.00 90.75 86 ALA A N 1
ATOM 694 C CA . ALA A 1 86 ? -17.859 0.074 14.904 1.00 90.75 86 ALA A CA 1
ATOM 695 C C . ALA A 1 86 ? -18.788 0.171 13.678 1.00 90.75 86 ALA A C 1
ATOM 697 O O . ALA A 1 86 ? -20.007 0.221 13.840 1.00 90.75 86 ALA A O 1
ATOM 698 N N . VAL A 1 87 ? -18.236 0.159 12.459 1.00 86.88 87 VAL A N 1
ATOM 699 C CA . VAL A 1 87 ? -19.005 0.137 11.199 1.00 86.88 87 VAL A CA 1
ATOM 700 C C . VAL A 1 87 ? -19.034 -1.248 10.538 1.00 86.88 87 VAL A C 1
ATOM 702 O O . VAL A 1 87 ? -19.421 -1.373 9.377 1.00 86.88 87 VAL A O 1
ATOM 705 N N . GLY A 1 88 ? -18.635 -2.299 11.262 1.00 82.00 88 GLY A N 1
ATOM 706 C CA . GLY A 1 88 ? -18.643 -3.681 10.774 1.00 82.00 88 GLY A CA 1
ATOM 707 C C . GLY A 1 88 ? -17.516 -4.015 9.793 1.00 82.00 88 GLY A C 1
ATOM 708 O O . GLY A 1 88 ? -17.609 -5.011 9.077 1.00 82.00 88 GLY A O 1
ATOM 709 N N . LEU A 1 89 ? -16.458 -3.202 9.741 1.00 78.75 89 LEU A N 1
ATOM 710 C CA . LEU A 1 89 ? -15.289 -3.435 8.896 1.00 78.75 89 LEU A CA 1
ATOM 711 C C . LEU A 1 89 ? -14.148 -4.054 9.710 1.00 78.75 89 LEU A C 1
ATOM 713 O O . LEU A 1 89 ? -13.810 -3.595 10.798 1.00 78.75 89 LEU A O 1
ATOM 717 N N . THR A 1 90 ? -13.512 -5.086 9.158 1.00 77.44 90 THR A N 1
ATOM 718 C CA . THR A 1 90 ? -12.309 -5.695 9.740 1.00 77.44 90 THR A CA 1
ATOM 719 C C . THR A 1 90 ? -11.077 -5.193 8.996 1.00 77.44 90 THR A C 1
ATOM 721 O O . THR A 1 90 ? -10.908 -5.476 7.812 1.00 77.44 90 THR A O 1
ATOM 724 N N . ALA A 1 91 ? -10.209 -4.454 9.687 1.00 70.94 91 ALA A N 1
ATOM 725 C CA . ALA A 1 91 ? -8.917 -4.043 9.149 1.00 70.94 91 ALA A CA 1
ATOM 726 C C . ALA A 1 91 ? -7.866 -5.130 9.422 1.00 70.94 91 ALA A C 1
ATOM 728 O O . ALA A 1 91 ? -7.626 -5.490 10.573 1.00 70.94 91 ALA A O 1
ATOM 729 N N . THR A 1 92 ? -7.229 -5.645 8.371 1.00 68.50 92 THR A N 1
ATOM 730 C CA . THR A 1 92 ? -6.091 -6.568 8.483 1.00 68.50 92 THR A CA 1
ATOM 731 C C . THR A 1 92 ? -4.810 -5.805 8.150 1.00 68.50 92 THR A C 1
ATOM 733 O O . THR A 1 92 ? -4.691 -5.329 7.021 1.00 68.50 92 THR A O 1
ATOM 736 N N . PRO A 1 93 ? -3.873 -5.638 9.102 1.00 64.81 93 PRO A N 1
ATOM 737 C CA . PRO A 1 93 ? -2.573 -5.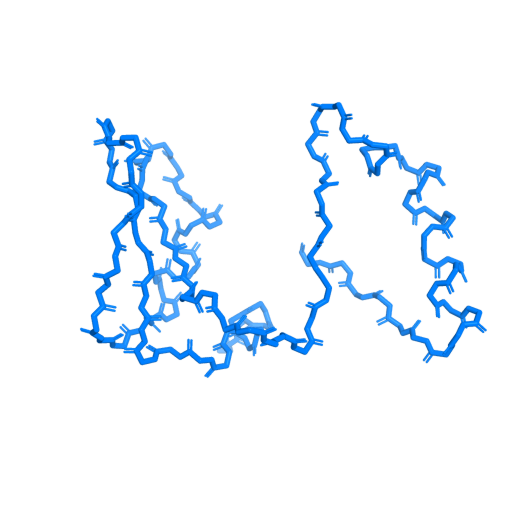055 8.798 1.00 64.81 93 PRO A CA 1
ATOM 738 C C . PRO A 1 93 ? -1.770 -6.019 7.914 1.00 64.81 93 PRO A C 1
ATOM 740 O O . PRO A 1 93 ? -1.794 -7.232 8.143 1.00 64.81 93 PRO A O 1
ATOM 743 N N . TYR A 1 94 ? -1.076 -5.473 6.915 1.00 58.06 94 TYR A N 1
ATOM 744 C CA . TYR A 1 94 ? -0.201 -6.203 5.994 1.00 58.06 94 TYR A CA 1
ATOM 745 C C . TYR A 1 94 ? 1.202 -5.613 6.003 1.00 58.06 94 TYR A C 1
ATOM 747 O O . TYR A 1 94 ? 1.301 -4.370 6.110 1.00 58.06 94 TYR A O 1
#

pLDDT: mean 77.01, std 9.63, range [46.06, 90.75]